Protein AF-A0A6G3X4V1-F1 (afdb_monomer_lite)

Structure (mmCIF, N/CA/C/O backbone):
data_AF-A0A6G3X4V1-F1
#
_entry.id   AF-A0A6G3X4V1-F1
#
loop_
_atom_site.group_PDB
_atom_site.id
_atom_site.type_symbol
_atom_site.label_atom_id
_atom_site.label_alt_id
_atom_site.label_comp_id
_atom_site.label_asym_id
_atom_site.label_entity_id
_atom_site.label_seq_id
_atom_site.pdbx_PDB_ins_code
_atom_site.Cartn_x
_atom_site.Cartn_y
_atom_site.Cartn_z
_atom_site.occupancy
_atom_site.B_iso_or_equiv
_atom_site.auth_seq_id
_atom_site.auth_comp_id
_atom_site.auth_asym_id
_atom_site.auth_atom_id
_atom_site.pdbx_PDB_model_num
ATOM 1 N N . MET A 1 1 ? 7.401 -25.344 -17.480 1.00 63.03 1 MET A N 1
ATOM 2 C CA . MET A 1 1 ? 6.539 -25.273 -16.276 1.00 63.03 1 MET A CA 1
ATOM 3 C C . MET A 1 1 ? 5.993 -23.855 -16.184 1.00 63.03 1 MET A C 1
ATOM 5 O O . MET A 1 1 ? 6.786 -22.932 -16.290 1.00 63.03 1 MET A O 1
ATOM 9 N N . ASN A 1 2 ? 4.675 -23.661 -16.073 1.00 84.12 2 ASN A N 1
ATOM 10 C CA . ASN A 1 2 ? 4.086 -22.316 -16.007 1.00 84.12 2 ASN A CA 1
ATOM 11 C C . ASN A 1 2 ? 4.426 -21.654 -14.664 1.00 84.12 2 ASN A C 1
ATOM 13 O O . ASN A 1 2 ? 3.832 -21.997 -13.643 1.00 84.12 2 ASN A O 1
ATOM 17 N N . ALA A 1 3 ? 5.361 -20.699 -14.674 1.00 87.19 3 ALA A N 1
ATOM 18 C CA . ALA A 1 3 ? 5.811 -19.966 -13.485 1.00 87.19 3 ALA A CA 1
ATOM 19 C C . ALA A 1 3 ? 4.684 -19.180 -12.782 1.00 87.19 3 ALA A C 1
ATOM 21 O O . ALA A 1 3 ? 4.796 -18.851 -11.607 1.00 87.19 3 ALA A O 1
ATOM 22 N N . TYR A 1 4 ? 3.570 -18.935 -13.474 1.00 92.94 4 TYR A N 1
ATOM 23 C CA . TYR A 1 4 ? 2.396 -18.257 -12.925 1.00 92.94 4 TYR A CA 1
ATOM 24 C C . TYR A 1 4 ? 1.551 -19.133 -11.993 1.00 92.94 4 TYR A C 1
ATOM 26 O O . TYR A 1 4 ? 0.904 -18.609 -11.089 1.00 92.94 4 TYR A O 1
ATOM 34 N N . ALA A 1 5 ? 1.561 -20.461 -12.168 1.00 93.94 5 ALA A N 1
ATOM 35 C CA . ALA A 1 5 ? 0.729 -21.347 -11.355 1.00 93.94 5 ALA A CA 1
ATOM 36 C C . ALA A 1 5 ? 1.117 -21.317 -9.858 1.00 93.94 5 ALA A C 1
ATOM 38 O O . ALA A 1 5 ? 0.223 -21.112 -9.037 1.00 93.94 5 ALA A O 1
ATOM 39 N N . PRO A 1 6 ? 2.408 -21.412 -9.467 1.00 94.69 6 PRO A N 1
ATOM 40 C CA . PRO A 1 6 ? 2.812 -21.257 -8.066 1.00 94.69 6 PRO A CA 1
ATOM 41 C C . PRO A 1 6 ? 2.453 -19.892 -7.462 1.00 94.69 6 PRO A C 1
ATOM 43 O O . PRO A 1 6 ? 2.051 -19.830 -6.304 1.00 94.69 6 PRO A O 1
ATOM 46 N N . ILE A 1 7 ? 2.554 -18.809 -8.242 1.00 94.88 7 ILE A N 1
ATOM 47 C CA . ILE A 1 7 ? 2.246 -17.442 -7.785 1.00 94.88 7 ILE A CA 1
ATOM 48 C C . ILE A 1 7 ? 0.764 -17.326 -7.416 1.00 94.88 7 ILE A C 1
ATOM 50 O O . ILE A 1 7 ? 0.427 -16.847 -6.334 1.00 94.88 7 ILE A O 1
ATOM 54 N N . LEU A 1 8 ? -0.122 -17.812 -8.290 1.00 95.69 8 LEU A N 1
ATOM 55 C CA . LEU A 1 8 ? -1.564 -17.790 -8.045 1.00 95.69 8 LEU A CA 1
ATOM 56 C C . LEU A 1 8 ? -1.952 -18.667 -6.852 1.00 95.69 8 LEU A C 1
ATOM 58 O O . LEU A 1 8 ? -2.761 -18.250 -6.027 1.00 95.69 8 LEU A O 1
ATOM 62 N N . VAL A 1 9 ? -1.350 -19.855 -6.733 1.00 96.50 9 VAL A N 1
ATOM 63 C CA . VAL A 1 9 ? -1.591 -20.758 -5.598 1.00 96.50 9 VAL A CA 1
ATOM 64 C C . VAL A 1 9 ? -1.164 -20.106 -4.284 1.00 96.50 9 VAL A C 1
ATOM 66 O O . VAL A 1 9 ? -1.919 -20.149 -3.314 1.00 96.50 9 VAL A O 1
ATOM 69 N N . LEU A 1 10 ? 0.001 -19.455 -4.245 1.00 96.81 10 LEU A N 1
ATOM 70 C CA . LEU A 1 10 ? 0.480 -18.773 -3.044 1.00 96.81 10 LEU A CA 1
ATOM 71 C C . LEU A 1 10 ? -0.415 -17.583 -2.670 1.00 96.81 10 LEU A C 1
ATOM 73 O O . LEU A 1 10 ? -0.768 -17.427 -1.501 1.00 96.81 10 LEU A O 1
ATOM 77 N N . GLY A 1 11 ? -0.831 -16.783 -3.657 1.00 97.25 11 GLY A N 1
ATOM 78 C CA . GLY A 1 11 ? -1.772 -15.681 -3.447 1.00 97.25 11 GLY A CA 1
ATOM 79 C C . GLY A 1 11 ? -3.119 -16.162 -2.900 1.00 97.25 11 GLY A C 1
ATOM 80 O O . GLY A 1 11 ? -3.631 -15.598 -1.933 1.00 97.25 11 GLY A O 1
ATOM 81 N N . ALA A 1 12 ? -3.657 -17.251 -3.457 1.00 97.81 12 ALA A N 1
ATOM 82 C CA . ALA A 1 12 ? -4.902 -17.858 -2.996 1.00 97.81 12 ALA A CA 1
ATOM 83 C C . ALA A 1 12 ? -4.782 -18.429 -1.575 1.00 97.81 12 ALA A C 1
ATOM 85 O O . ALA A 1 12 ? -5.678 -18.224 -0.759 1.00 97.81 12 ALA A O 1
ATOM 86 N N . LEU A 1 13 ? -3.670 -19.098 -1.253 1.00 98.31 13 LEU A N 1
ATOM 87 C CA . LEU A 1 13 ? -3.402 -19.601 0.096 1.00 98.31 13 LEU A CA 1
ATOM 88 C C . LEU A 1 13 ? -3.289 -18.460 1.113 1.00 98.31 13 LEU A C 1
ATOM 90 O O . LEU A 1 13 ? -3.891 -18.545 2.182 1.00 98.31 13 LEU A O 1
ATOM 94 N N . GLY A 1 14 ? -2.573 -17.382 0.780 1.00 98.25 14 GLY A N 1
ATOM 95 C CA . GLY A 1 14 ? -2.434 -16.211 1.648 1.00 98.25 14 GLY A CA 1
ATOM 96 C C . GLY A 1 14 ? -3.768 -15.506 1.902 1.00 98.25 14 GLY A C 1
ATOM 97 O O . GLY A 1 14 ? -4.129 -15.252 3.053 1.00 98.25 14 GLY A O 1
ATOM 98 N N . ALA A 1 15 ? -4.542 -15.256 0.843 1.00 98.19 15 ALA A N 1
ATOM 99 C CA . ALA A 1 15 ? -5.879 -14.6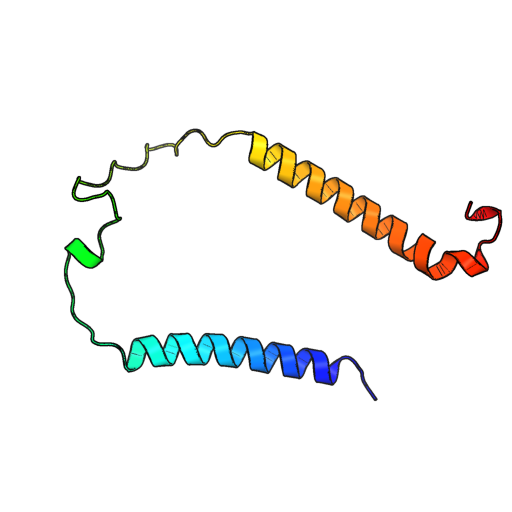76 0.959 1.00 98.19 15 ALA A CA 1
ATOM 100 C C . ALA A 1 15 ? -6.826 -15.594 1.749 1.00 98.19 15 ALA A C 1
ATOM 102 O O . ALA A 1 15 ? -7.528 -15.137 2.653 1.00 98.19 15 ALA A O 1
ATOM 103 N N . GLY A 1 16 ? -6.802 -16.897 1.458 1.00 98.31 16 GLY A N 1
ATOM 104 C CA . GLY A 1 16 ? -7.588 -17.905 2.163 1.00 98.31 16 GLY A CA 1
ATOM 105 C C . GLY A 1 16 ? -7.257 -17.955 3.653 1.00 98.31 16 GLY A C 1
ATOM 106 O O . GLY A 1 16 ? -8.168 -17.957 4.476 1.00 98.31 16 GLY A O 1
ATOM 107 N N . PHE A 1 17 ? -5.974 -17.911 4.013 1.00 98.19 17 PHE A N 1
ATOM 108 C CA . PHE A 1 17 ? -5.524 -17.871 5.403 1.00 98.19 17 PHE A CA 1
ATOM 109 C C . PHE A 1 17 ? -6.000 -16.609 6.135 1.00 98.19 17 PHE A C 1
ATOM 111 O O . PHE A 1 17 ? -6.485 -16.708 7.264 1.00 98.19 17 PHE A O 1
ATOM 118 N N . ALA A 1 18 ? -5.913 -15.435 5.500 1.00 98.12 18 ALA A N 1
ATOM 119 C CA . ALA A 1 18 ? -6.382 -14.180 6.086 1.00 98.12 18 ALA A CA 1
ATOM 120 C C . ALA A 1 18 ? -7.900 -14.199 6.331 1.00 98.12 18 ALA A C 1
ATOM 122 O O . ALA A 1 18 ? -8.353 -13.910 7.441 1.00 98.12 18 ALA A O 1
ATOM 123 N N . ILE A 1 19 ? -8.682 -14.611 5.326 1.00 98.12 19 ILE A N 1
ATOM 124 C CA . ILE A 1 19 ? -10.143 -14.722 5.433 1.00 98.12 19 ILE A CA 1
ATOM 125 C C . ILE A 1 19 ? -10.519 -15.743 6.508 1.00 98.12 19 ILE A C 1
ATOM 127 O O . ILE A 1 19 ? -11.320 -15.439 7.392 1.00 98.12 19 ILE A O 1
ATOM 131 N N . PHE A 1 20 ? -9.915 -16.933 6.471 1.00 97.94 20 PHE A N 1
ATOM 132 C CA . PHE A 1 20 ? -10.167 -17.991 7.446 1.00 97.94 20 PHE A CA 1
ATOM 133 C C . PHE A 1 20 ? -9.875 -17.519 8.871 1.00 97.94 20 PHE A C 1
ATOM 135 O O . PHE A 1 20 ? -10.697 -17.719 9.762 1.00 97.94 20 PHE A O 1
ATOM 142 N N . SER A 1 21 ? -8.750 -16.837 9.083 1.00 97.25 21 SER A N 1
ATOM 143 C CA . SER A 1 21 ? -8.354 -16.334 10.400 1.00 97.25 21 SER A CA 1
ATOM 144 C C . SER A 1 21 ? -9.356 -15.319 10.953 1.00 97.25 21 SER A C 1
ATOM 146 O O . SER A 1 21 ? -9.761 -15.429 12.111 1.00 97.25 21 SER A O 1
ATOM 148 N N . VAL A 1 22 ? -9.812 -14.367 10.129 1.00 96.88 22 VAL A N 1
ATOM 149 C CA . VAL A 1 22 ? -10.827 -13.380 10.538 1.00 96.88 22 VAL A CA 1
ATOM 150 C C . VAL A 1 22 ? -12.162 -14.066 10.839 1.00 96.88 22 VAL A C 1
ATOM 152 O O . VAL A 1 22 ? -12.753 -13.823 11.892 1.00 96.88 22 VAL A O 1
ATOM 155 N N . VAL A 1 23 ? -12.621 -14.968 9.966 1.00 97.19 23 VAL A N 1
ATOM 156 C CA . VAL A 1 23 ? -13.883 -15.701 10.162 1.00 97.19 23 VAL A CA 1
ATOM 157 C C . VAL A 1 23 ? -13.831 -16.527 11.447 1.00 97.19 23 VAL A C 1
ATOM 159 O O . VAL A 1 23 ? -14.705 -16.386 12.302 1.00 97.19 23 VAL A O 1
ATOM 162 N N . MET A 1 24 ? -12.778 -17.317 11.648 1.00 97.06 24 MET A N 1
ATOM 163 C CA . MET A 1 24 ? -12.619 -18.133 12.852 1.00 97.06 24 MET A CA 1
ATOM 164 C C . MET A 1 24 ? -12.540 -17.288 14.125 1.00 97.06 24 MET A C 1
ATOM 166 O O . MET A 1 24 ? -13.178 -17.639 15.120 1.00 97.06 24 MET A O 1
ATOM 170 N N . ALA A 1 25 ? -11.843 -16.148 14.093 1.00 94.69 25 ALA A N 1
ATOM 171 C CA . ALA A 1 25 ? -11.795 -15.222 15.222 1.00 94.69 25 ALA A CA 1
ATOM 172 C C . ALA A 1 25 ? -13.192 -14.690 15.590 1.00 94.69 25 ALA A C 1
ATOM 174 O O . ALA A 1 25 ? -13.535 -14.623 16.772 1.00 94.69 25 ALA A O 1
ATOM 175 N N . THR A 1 26 ? -14.032 -14.372 14.599 1.00 91.94 26 THR A N 1
ATOM 176 C CA . THR A 1 26 ? -15.412 -13.907 14.846 1.00 91.94 26 THR A CA 1
ATOM 177 C C . THR A 1 26 ? -16.369 -15.012 15.314 1.00 91.94 26 THR A C 1
ATOM 179 O O . THR A 1 26 ? -17.348 -14.716 16.007 1.00 91.94 26 THR A O 1
ATOM 182 N N . LEU A 1 27 ? -16.102 -16.275 14.960 1.00 94.75 27 LEU A N 1
ATOM 183 C CA . LEU A 1 27 ? -16.912 -17.430 15.364 1.00 94.75 27 LEU A CA 1
ATOM 184 C C . LEU A 1 27 ? -16.580 -17.912 16.782 1.00 94.75 27 LEU A C 1
ATOM 186 O O . LEU A 1 27 ? -17.497 -18.186 17.553 1.00 94.75 27 LEU A O 1
ATOM 190 N N . ILE A 1 28 ? -15.291 -18.002 17.125 1.00 96.06 28 ILE A N 1
ATOM 191 C CA . ILE A 1 28 ? -14.820 -18.50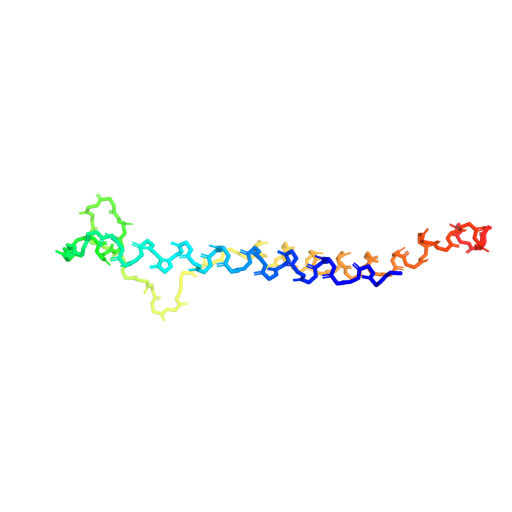5 18.428 1.00 96.06 28 ILE A CA 1
ATOM 192 C C . ILE A 1 28 ? -14.819 -17.396 19.496 1.00 96.06 28 ILE A C 1
ATOM 194 O O . ILE A 1 28 ? -14.954 -17.675 20.688 1.00 96.06 28 ILE A O 1
ATOM 198 N N . GLY A 1 29 ? -14.672 -16.130 19.093 1.00 90.62 29 GLY A N 1
ATOM 199 C CA . GLY A 1 29 ? -14.544 -15.000 20.011 1.00 90.62 29 GLY A CA 1
ATOM 200 C C . GLY A 1 29 ? -15.777 -14.769 20.908 1.00 90.62 29 GLY A C 1
ATOM 201 O O . GLY A 1 29 ? -16.919 -14.909 20.459 1.00 90.62 29 GLY A O 1
ATOM 202 N N . PRO A 1 30 ? -15.588 -14.358 22.180 1.00 90.06 30 PRO A N 1
ATOM 203 C CA . PRO A 1 30 ? -16.692 -14.097 23.098 1.00 90.06 30 PRO A CA 1
ATOM 204 C C . PRO A 1 30 ? -17.508 -12.873 22.662 1.00 90.06 30 PRO A C 1
ATOM 206 O O . PRO A 1 30 ? -17.020 -11.741 22.643 1.00 90.06 30 PRO A O 1
ATOM 209 N N . LYS A 1 31 ? -18.798 -13.078 22.393 1.00 85.12 31 LYS A N 1
ATOM 210 C CA . LYS A 1 31 ? -19.731 -12.017 21.986 1.00 85.12 31 LYS A CA 1
ATOM 211 C C . LYS A 1 31 ? -20.314 -11.303 23.209 1.00 85.12 31 LYS A C 1
ATOM 213 O O . LYS A 1 31 ? -21.431 -11.583 23.631 1.00 85.12 31 LYS A O 1
ATOM 218 N N . ARG A 1 32 ? -19.542 -10.394 23.815 1.00 87.56 32 ARG A N 1
ATOM 219 C CA . ARG A 1 32 ? -20.002 -9.548 24.936 1.00 87.56 32 ARG A CA 1
ATOM 220 C C . ARG A 1 32 ? -20.231 -8.117 24.467 1.00 87.56 32 ARG A C 1
ATOM 222 O O . ARG A 1 32 ? -19.278 -7.340 24.381 1.00 87.56 32 ARG A O 1
ATOM 229 N N . TYR A 1 33 ? -21.490 -7.791 24.187 1.00 86.94 33 TYR A N 1
ATOM 230 C CA . TYR A 1 33 ? -21.899 -6.431 23.852 1.00 86.94 33 TYR A CA 1
ATOM 231 C C . TYR A 1 33 ? -21.628 -5.480 25.025 1.00 86.94 33 TYR A C 1
ATOM 233 O O . TYR A 1 33 ? -21.961 -5.775 26.171 1.00 86.94 33 TYR A O 1
ATOM 241 N N . ASN A 1 34 ? -21.019 -4.337 24.727 1.00 88.88 34 ASN A N 1
ATOM 242 C CA . ASN A 1 34 ? -20.897 -3.206 25.635 1.00 88.88 34 ASN A CA 1
ATOM 243 C C . ASN A 1 34 ? -20.890 -1.945 24.770 1.00 88.88 34 ASN A C 1
ATOM 245 O O . ASN A 1 34 ? -20.056 -1.836 23.872 1.00 88.88 34 ASN A O 1
ATOM 249 N N . ARG A 1 35 ? -21.803 -1.010 25.040 1.00 86.12 35 ARG A N 1
ATOM 250 C CA . ARG A 1 35 ? -21.922 0.249 24.298 1.00 86.12 35 ARG A CA 1
ATOM 251 C C . ARG A 1 35 ? -20.590 1.008 24.242 1.00 86.12 35 ARG A C 1
ATOM 253 O O . ARG A 1 35 ? -20.155 1.359 23.155 1.00 86.12 35 ARG A O 1
ATOM 260 N N . ALA A 1 36 ? -19.882 1.115 25.366 1.00 85.31 36 ALA A N 1
ATOM 261 C CA . ALA A 1 36 ? -18.588 1.795 25.435 1.00 85.31 36 ALA A CA 1
ATOM 262 C C . ALA A 1 36 ? -17.477 1.095 24.623 1.00 85.31 36 ALA A C 1
ATOM 264 O O . ALA A 1 36 ? -16.508 1.732 24.236 1.00 85.31 36 ALA A O 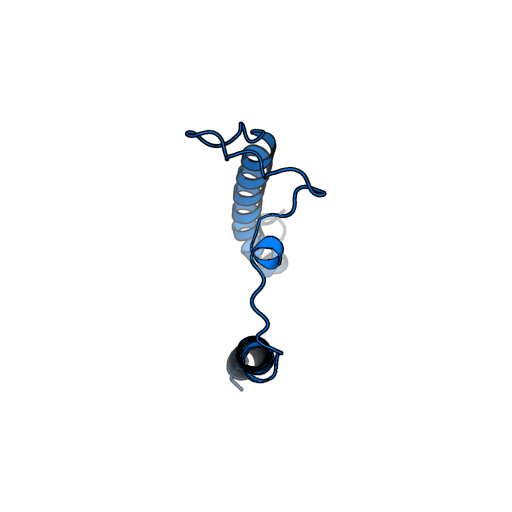1
ATOM 265 N N . LYS A 1 37 ? -17.596 -0.214 24.335 1.00 84.50 37 LYS A N 1
ATOM 266 C CA . LYS A 1 37 ? -16.638 -0.927 23.461 1.00 84.50 37 LYS A CA 1
ATOM 267 C C . LYS A 1 37 ? -16.832 -0.615 21.976 1.00 84.50 37 LYS A C 1
ATOM 269 O O . LYS A 1 37 ? -15.950 -0.933 21.186 1.00 84.50 37 LYS A O 1
ATOM 274 N N . LEU A 1 38 ? -18.004 -0.107 21.599 1.00 88.38 38 LEU A N 1
ATOM 275 C CA . LEU A 1 38 ? -18.369 0.193 20.214 1.00 88.38 38 LEU A CA 1
ATOM 276 C C . LEU A 1 38 ? -18.270 1.690 19.898 1.00 88.38 38 LEU A C 1
ATOM 278 O O . LEU A 1 38 ? -18.389 2.072 18.737 1.00 88.38 38 LEU A O 1
ATOM 282 N N . GLU A 1 39 ? -18.079 2.526 20.917 1.00 87.25 39 GLU A N 1
ATOM 283 C CA . GLU A 1 39 ? -17.844 3.959 20.765 1.00 87.25 39 GLU A CA 1
ATOM 284 C C . GLU A 1 39 ? -16.397 4.217 20.312 1.00 87.25 39 GLU A C 1
ATOM 286 O O . GLU A 1 39 ? -15.481 3.442 20.601 1.00 87.25 39 GLU A O 1
ATOM 291 N N . ALA A 1 40 ? -16.190 5.301 19.557 1.00 87.00 40 ALA A N 1
ATOM 292 C CA . ALA A 1 40 ? -14.856 5.710 19.138 1.00 87.00 40 ALA A CA 1
ATOM 293 C C . ALA A 1 40 ? -14.004 6.067 20.365 1.00 87.00 40 ALA A C 1
ATOM 295 O O . ALA A 1 40 ? -14.490 6.641 21.338 1.00 87.00 40 ALA A O 1
ATOM 296 N N . TYR A 1 41 ? -12.725 5.710 20.322 1.00 85.00 41 TYR A N 1
ATOM 297 C CA . TYR A 1 41 ? -11.818 5.973 21.429 1.00 85.00 41 TYR A CA 1
ATOM 298 C C . TYR A 1 41 ? -11.435 7.457 21.483 1.00 85.00 41 TYR A C 1
ATOM 300 O O . TYR A 1 41 ? -10.765 7.938 20.577 1.00 85.00 41 TYR A O 1
ATOM 308 N N . GLU A 1 42 ? -11.791 8.135 22.576 1.00 86.75 42 GLU A N 1
ATOM 309 C CA . GLU A 1 42 ? -11.425 9.537 22.847 1.00 86.75 42 GLU A CA 1
ATOM 310 C C . GLU A 1 42 ? -11.016 9.726 24.328 1.00 86.75 42 GLU A C 1
ATOM 312 O O . GLU A 1 42 ? -11.459 10.638 25.020 1.00 86.75 42 GLU A O 1
ATOM 317 N N . CYS A 1 43 ? -10.211 8.800 24.873 1.00 84.94 43 CYS A N 1
ATOM 318 C CA . CYS A 1 43 ? -9.677 8.861 26.249 1.00 84.94 43 CYS A CA 1
ATOM 319 C C . CYS A 1 43 ? -10.729 9.102 27.365 1.00 84.94 43 CYS A C 1
ATOM 321 O O . CYS A 1 43 ? -10.408 9.680 28.402 1.00 84.94 43 CYS A O 1
ATOM 323 N N . GLY A 1 44 ? -11.975 8.652 27.176 1.00 82.75 44 GLY A N 1
ATOM 324 C CA . GLY A 1 44 ? -13.067 8.812 28.150 1.00 82.75 44 GLY A CA 1
ATOM 325 C C . GLY A 1 44 ? -13.890 10.099 28.007 1.00 82.75 44 GLY A C 1
ATOM 326 O O . GLY A 1 44 ? -14.809 10.307 28.796 1.00 82.75 44 GLY A O 1
ATOM 327 N N . ILE A 1 45 ? -13.587 10.937 27.014 1.00 80.88 45 ILE A N 1
ATOM 328 C CA . ILE A 1 45 ? -14.418 12.074 26.599 1.00 80.88 45 ILE A CA 1
ATOM 329 C C . ILE A 1 45 ? -15.395 11.584 25.519 1.00 80.88 45 ILE A C 1
ATOM 331 O O . ILE A 1 45 ? -15.110 10.616 24.814 1.00 80.88 45 ILE A O 1
ATOM 335 N N . GLU A 1 46 ? -16.563 12.215 25.390 1.00 81.88 46 GLU A N 1
ATOM 336 C CA . GLU A 1 46 ? -17.450 11.918 24.263 1.00 81.88 46 GLU A CA 1
ATOM 337 C C . GLU A 1 46 ? -16.757 12.284 22.936 1.00 81.88 46 GLU A C 1
ATOM 339 O O . GLU A 1 46 ? -16.234 13.398 22.816 1.00 81.88 46 GLU A O 1
ATOM 344 N N . PRO A 1 47 ? -16.733 11.378 21.938 1.00 77.00 47 PRO A N 1
ATOM 345 C CA . PRO A 1 47 ? -16.071 11.635 20.666 1.00 77.00 47 PRO A CA 1
ATOM 346 C C . PRO A 1 47 ? -16.587 12.919 20.025 1.00 77.00 47 PRO A C 1
ATOM 348 O O . PRO A 1 47 ? -17.794 13.098 19.843 1.00 77.00 47 PRO A O 1
ATOM 351 N N . THR A 1 48 ? -15.665 13.809 19.653 1.00 74.19 48 THR A N 1
ATOM 352 C CA . THR A 1 48 ? -16.041 15.042 18.959 1.00 74.19 48 THR A CA 1
ATOM 353 C C . THR A 1 48 ? -16.701 14.659 17.631 1.00 74.19 48 THR A C 1
ATOM 355 O O . THR A 1 48 ? -16.083 13.933 16.845 1.00 74.19 48 THR A O 1
ATOM 358 N N . PRO A 1 49 ? -17.935 15.116 17.344 1.00 72.75 49 PRO A N 1
ATOM 359 C CA . PRO A 1 49 ? -18.578 14.807 16.079 1.00 72.75 49 PRO A CA 1
ATOM 360 C C . PRO A 1 49 ? -17.701 15.320 14.938 1.00 72.75 49 PRO A C 1
ATOM 362 O O . PRO A 1 49 ? -17.258 16.472 14.945 1.00 72.75 49 PRO A O 1
ATOM 365 N N . THR A 1 50 ? -17.438 14.459 13.952 1.00 71.62 50 THR A N 1
ATOM 366 C CA . THR A 1 50 ? -16.728 14.865 12.738 1.00 71.62 50 THR A CA 1
ATOM 367 C C . THR A 1 50 ? -17.429 16.091 12.152 1.00 71.62 50 THR A C 1
ATOM 369 O O . THR A 1 50 ? -18.646 16.032 11.947 1.00 71.62 50 THR A O 1
ATOM 372 N N . PRO A 1 51 ? -16.706 17.197 11.882 1.00 72.50 51 PRO A N 1
ATOM 373 C CA . PRO A 1 51 ? -17.298 18.389 11.291 1.00 72.50 51 PRO A CA 1
ATOM 374 C C . PRO A 1 51 ? -18.093 18.011 10.040 1.00 72.50 51 PRO A C 1
ATOM 376 O O . PRO A 1 51 ? -17.625 17.191 9.252 1.00 72.50 51 PRO A O 1
ATOM 379 N N . ALA A 1 52 ? -19.260 18.626 9.829 1.00 67.75 52 ALA A N 1
ATOM 380 C CA . ALA A 1 52 ? -20.195 18.279 8.749 1.00 67.75 52 ALA A CA 1
ATOM 381 C C . ALA A 1 52 ? -19.622 18.395 7.313 1.00 67.75 52 ALA A C 1
ATOM 383 O O . ALA A 1 52 ? -20.300 18.038 6.356 1.00 67.75 52 ALA A O 1
ATOM 384 N N . GLY A 1 53 ? -18.380 18.870 7.153 1.00 69.94 53 GLY A N 1
ATOM 385 C CA . GLY A 1 53 ? -17.635 18.914 5.888 1.00 69.94 53 GLY A CA 1
ATOM 386 C C . GLY A 1 53 ? -16.279 18.194 5.910 1.00 69.94 53 GLY A C 1
ATOM 387 O O . GLY A 1 53 ? -15.481 18.403 5.001 1.00 69.94 53 GLY A O 1
ATOM 388 N N . GLY A 1 54 ? -15.995 17.383 6.936 1.00 70.75 54 GLY A N 1
ATOM 389 C CA . GLY A 1 54 ? -14.673 16.802 7.173 1.00 70.75 54 GLY A CA 1
ATOM 390 C C . GLY A 1 54 ? -13.672 17.828 7.718 1.00 70.75 54 GLY A C 1
ATOM 391 O O . GLY A 1 54 ? -13.752 19.028 7.453 1.00 70.75 54 GLY A O 1
ATOM 392 N N . GLY A 1 55 ? -12.728 17.374 8.542 1.00 74.19 55 GLY A N 1
ATOM 393 C CA . GLY A 1 55 ? -11.622 18.223 8.987 1.00 74.19 55 GLY A CA 1
ATOM 394 C C . GLY A 1 55 ? -10.759 18.686 7.807 1.00 74.19 55 GLY A C 1
ATOM 395 O O . GLY A 1 55 ? -10.728 18.054 6.751 1.00 74.19 55 GLY A O 1
ATOM 396 N N . ARG A 1 56 ? -10.015 19.785 7.978 1.00 80.06 56 ARG A N 1
ATOM 397 C CA . ARG A 1 56 ? -9.014 20.202 6.985 1.00 80.06 56 ARG A CA 1
ATOM 398 C C . ARG A 1 56 ? -7.865 19.196 6.984 1.00 80.06 56 ARG A C 1
ATOM 400 O O . ARG A 1 56 ? -7.051 19.192 7.905 1.00 80.06 56 ARG A O 1
ATOM 407 N N . PHE A 1 57 ? -7.778 18.371 5.947 1.00 83.81 57 PHE A N 1
ATOM 408 C CA . PHE A 1 57 ? -6.619 17.512 5.738 1.00 83.81 57 PHE A CA 1
ATOM 409 C C . PHE A 1 57 ? -5.482 18.313 5.085 1.00 83.81 57 PHE A C 1
ATOM 411 O O . PHE A 1 57 ? -5.711 19.013 4.097 1.00 83.81 57 PHE A O 1
ATOM 418 N N . PRO A 1 58 ? -4.250 18.244 5.615 1.00 90.50 58 PRO A N 1
ATOM 419 C CA . PRO A 1 58 ? -3.106 18.916 5.009 1.00 90.50 58 PRO A CA 1
ATOM 420 C C . PRO A 1 58 ? -2.853 18.464 3.561 1.00 90.50 58 PRO A C 1
ATOM 422 O O . PRO A 1 58 ? -2.745 17.269 3.292 1.00 90.50 58 PRO A O 1
ATOM 425 N N . ILE A 1 59 ? -2.641 19.415 2.643 1.00 92.38 59 ILE A N 1
ATOM 426 C CA . ILE A 1 59 ? -2.391 19.133 1.213 1.00 92.38 59 ILE A CA 1
ATOM 427 C C . ILE A 1 59 ? -1.097 18.345 0.949 1.00 92.38 59 ILE A C 1
ATOM 429 O O . ILE A 1 59 ? -0.928 17.756 -0.114 1.00 92.38 59 ILE A O 1
ATOM 433 N N . LYS A 1 60 ? -0.183 18.285 1.925 1.00 94.50 60 LYS A N 1
ATOM 434 C CA . LYS A 1 60 ? 1.090 17.555 1.812 1.00 94.50 60 LYS A CA 1
ATOM 435 C C . LYS A 1 60 ? 0.907 16.094 1.383 1.00 94.50 60 LYS A C 1
ATOM 437 O O . LYS A 1 60 ? 1.693 15.615 0.582 1.00 94.50 60 LYS A O 1
ATOM 442 N N . TYR A 1 61 ? -0.157 15.420 1.833 1.00 94.38 61 TYR A N 1
ATOM 443 C CA . TYR A 1 61 ? -0.436 14.034 1.438 1.00 94.38 61 TYR A CA 1
ATOM 444 C C . TYR A 1 61 ? -0.781 13.908 -0.050 1.00 94.38 61 TYR A C 1
ATOM 446 O O . TYR A 1 61 ? -0.365 12.952 -0.696 1.00 94.38 61 TYR A O 1
ATOM 454 N N . TYR A 1 62 ? -1.485 14.899 -0.605 1.00 94.88 62 TYR A N 1
ATOM 455 C CA . TYR A 1 62 ? -1.783 14.962 -2.033 1.00 94.88 62 TYR A CA 1
ATOM 456 C C . TYR A 1 62 ? -0.514 15.184 -2.855 1.00 94.88 62 TYR A C 1
ATOM 458 O O . TYR A 1 62 ? -0.294 14.475 -3.830 1.00 94.88 62 TYR A O 1
ATOM 466 N N . LEU A 1 63 ? 0.348 16.120 -2.441 1.00 96.81 63 LEU A N 1
ATOM 467 C CA . LEU A 1 63 ? 1.613 16.373 -3.137 1.00 96.81 63 LEU A CA 1
ATOM 468 C C . LEU A 1 63 ? 2.513 15.131 -3.134 1.00 96.81 63 LEU A C 1
ATOM 470 O 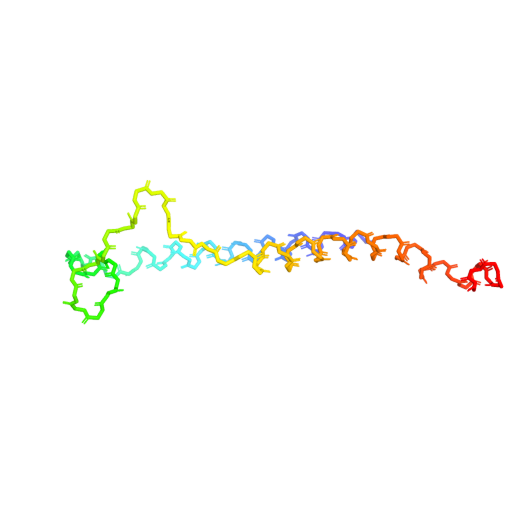O . LEU A 1 63 ? 3.074 14.790 -4.170 1.00 96.81 63 LEU A O 1
ATOM 474 N N . THR A 1 64 ? 2.600 14.420 -2.004 1.00 96.69 64 THR A N 1
ATOM 475 C CA . THR A 1 64 ? 3.348 13.158 -1.918 1.00 96.69 64 THR A CA 1
ATOM 476 C C . THR A 1 64 ? 2.756 12.079 -2.827 1.00 96.69 64 THR A C 1
ATOM 478 O O . THR A 1 64 ? 3.508 11.424 -3.541 1.00 96.69 64 THR A O 1
ATOM 481 N N . ALA A 1 65 ? 1.431 11.906 -2.844 1.00 97.56 65 ALA A N 1
ATOM 482 C CA . ALA A 1 65 ? 0.779 10.913 -3.697 1.00 97.56 65 ALA A CA 1
ATOM 483 C C . ALA A 1 65 ? 0.928 11.237 -5.192 1.00 97.56 65 ALA A C 1
ATOM 485 O O . ALA A 1 65 ? 1.235 10.351 -5.982 1.00 97.56 65 ALA A O 1
ATOM 486 N N . MET A 1 66 ? 0.765 12.507 -5.575 1.00 97.56 66 MET A N 1
ATOM 487 C CA . MET A 1 66 ? 0.950 12.959 -6.955 1.00 97.56 66 MET A CA 1
ATOM 488 C C . MET A 1 66 ? 2.387 12.716 -7.423 1.00 97.56 66 MET A C 1
ATOM 490 O O . MET A 1 66 ? 2.598 12.160 -8.495 1.00 97.56 66 MET A O 1
ATOM 494 N N . LEU A 1 67 ? 3.373 13.080 -6.598 1.00 97.81 67 LEU A N 1
ATOM 495 C CA . LEU A 1 67 ? 4.782 12.857 -6.909 1.00 97.81 67 LEU A CA 1
ATOM 496 C C . LEU A 1 67 ? 5.110 11.361 -7.032 1.00 97.81 67 LEU A C 1
ATOM 498 O O . LEU A 1 67 ? 5.824 10.974 -7.950 1.00 97.81 67 LEU A O 1
ATOM 502 N N . PHE A 1 68 ? 4.556 10.520 -6.151 1.00 97.88 68 PHE A N 1
ATOM 503 C CA . PHE A 1 68 ? 4.696 9.065 -6.243 1.00 97.88 68 PHE A CA 1
ATOM 504 C C . PHE A 1 68 ? 4.143 8.519 -7.564 1.00 97.88 68 PHE A C 1
ATOM 506 O O . PHE A 1 68 ? 4.825 7.742 -8.216 1.00 97.88 68 PHE A O 1
ATOM 513 N N . ILE A 1 69 ? 2.955 8.962 -7.990 1.00 97.81 69 ILE A N 1
ATOM 514 C CA . ILE A 1 69 ? 2.350 8.530 -9.261 1.00 97.81 69 ILE A CA 1
ATOM 515 C C . ILE A 1 69 ? 3.226 8.930 -10.453 1.00 97.81 69 ILE A C 1
ATOM 517 O O . ILE A 1 69 ? 3.435 8.123 -11.354 1.00 97.81 69 ILE A O 1
ATOM 521 N N . VAL A 1 70 ? 3.747 10.161 -10.461 1.00 98.19 70 VAL A N 1
ATOM 522 C CA . VAL A 1 70 ? 4.634 10.632 -11.536 1.00 98.19 70 VAL A CA 1
ATOM 523 C C . VAL A 1 70 ? 5.905 9.783 -11.596 1.00 98.19 70 VAL A C 1
ATOM 525 O O . VAL A 1 70 ? 6.237 9.282 -12.667 1.00 98.19 70 VAL A O 1
ATOM 528 N N . PHE A 1 71 ? 6.566 9.544 -10.460 1.00 98.12 71 PHE A N 1
ATOM 529 C CA . PHE A 1 71 ? 7.768 8.706 -10.424 1.00 98.12 71 PHE A CA 1
ATOM 530 C C . PHE A 1 71 ? 7.499 7.240 -10.775 1.00 98.12 71 PHE A C 1
ATOM 532 O O . PHE A 1 71 ? 8.324 6.617 -11.436 1.00 98.12 71 PHE A O 1
ATOM 539 N N . ASP A 1 72 ? 6.361 6.679 -10.368 1.00 97.88 72 ASP A N 1
ATOM 540 C CA . ASP A 1 72 ? 5.987 5.305 -10.719 1.00 97.88 72 ASP A CA 1
ATOM 541 C C . ASP A 1 72 ? 5.807 5.163 -12.241 1.00 97.88 72 ASP A C 1
ATOM 543 O O . ASP A 1 72 ? 6.331 4.238 -12.861 1.00 97.88 72 ASP A O 1
ATOM 547 N N . ILE A 1 73 ? 5.172 6.153 -12.878 1.00 97.38 73 ILE A N 1
ATOM 548 C CA . ILE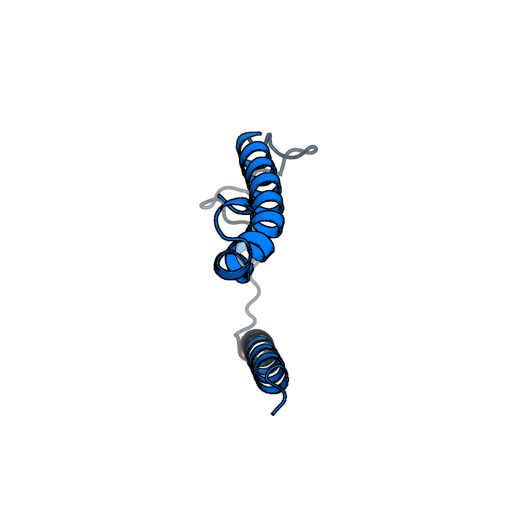 A 1 73 ? 5.047 6.216 -14.340 1.00 97.38 73 ILE A CA 1
ATOM 549 C C . ILE A 1 73 ? 6.422 6.353 -15.013 1.00 97.38 73 ILE A C 1
ATOM 551 O O . ILE A 1 73 ? 6.682 5.669 -16.002 1.00 97.38 73 ILE A O 1
ATOM 555 N N . GLU A 1 74 ? 7.316 7.196 -14.491 1.00 97.62 74 GLU A N 1
ATOM 556 C CA . GLU A 1 74 ? 8.687 7.312 -15.010 1.00 97.62 74 GLU A CA 1
ATOM 557 C C . GLU A 1 74 ? 9.433 5.973 -14.934 1.00 97.62 74 GLU A C 1
ATOM 559 O O . GLU A 1 74 ? 10.054 5.554 -15.913 1.00 97.62 74 GLU A O 1
ATOM 564 N N . ILE A 1 75 ? 9.316 5.247 -13.820 1.00 97.00 75 ILE A N 1
ATOM 565 C CA . ILE A 1 75 ? 9.942 3.931 -13.640 1.00 97.00 75 ILE A CA 1
ATOM 566 C C . ILE A 1 75 ? 9.400 2.906 -14.646 1.00 97.00 75 ILE A C 1
ATOM 568 O O . ILE A 1 75 ? 10.180 2.120 -15.192 1.00 97.00 75 ILE A O 1
ATOM 572 N N . VAL A 1 76 ? 8.101 2.934 -14.961 1.00 96.56 76 VAL A N 1
ATOM 573 C CA . VAL A 1 76 ? 7.518 2.075 -16.008 1.00 96.56 76 VAL A CA 1
ATOM 574 C C . VAL A 1 76 ? 8.203 2.292 -17.364 1.00 96.56 76 VAL A C 1
ATOM 576 O O . VAL A 1 76 ? 8.405 1.321 -18.094 1.00 96.56 76 VAL A O 1
ATOM 579 N N . PHE A 1 77 ? 8.623 3.520 -17.688 1.00 93.94 77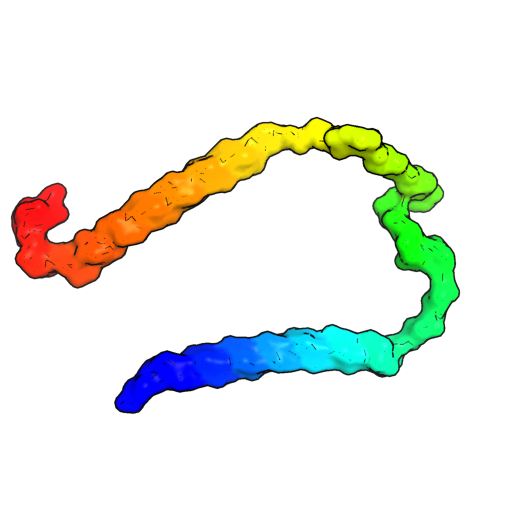 PHE A N 1
ATOM 580 C CA . PHE A 1 77 ? 9.402 3.805 -18.901 1.00 93.94 77 PHE A CA 1
ATOM 581 C C . PHE A 1 77 ? 10.880 3.418 -18.781 1.00 93.94 77 PHE A C 1
ATOM 583 O O . PHE A 1 77 ? 11.485 2.995 -19.769 1.00 93.94 77 PHE A O 1
ATOM 590 N N . LEU A 1 78 ? 11.461 3.517 -17.585 1.00 94.75 78 LEU A N 1
ATOM 591 C CA . LEU A 1 78 ? 12.848 3.122 -17.340 1.00 94.75 78 LEU A CA 1
ATOM 592 C C . LEU A 1 78 ? 13.040 1.597 -17.344 1.00 94.75 78 LEU A C 1
ATOM 594 O O . LEU A 1 78 ? 14.123 1.137 -17.701 1.00 94.75 78 LEU A O 1
ATOM 598 N N . TYR A 1 79 ? 12.026 0.793 -17.002 1.00 94.94 79 TYR A N 1
ATOM 599 C CA . TYR A 1 79 ? 12.158 -0.671 -16.959 1.00 94.94 79 TYR A CA 1
ATOM 600 C C . TYR A 1 79 ? 12.536 -1.306 -18.310 1.00 94.94 79 TYR A C 1
ATOM 602 O O . TYR A 1 79 ? 13.509 -2.063 -18.337 1.00 94.94 79 TYR A O 1
ATOM 610 N N . PRO A 1 80 ? 11.848 -1.028 -19.438 1.00 92.81 80 PRO A N 1
ATOM 611 C CA . PRO A 1 80 ? 12.259 -1.552 -20.739 1.00 92.81 80 PRO A CA 1
ATOM 612 C C . PRO A 1 80 ? 13.674 -1.125 -21.134 1.00 92.81 80 PRO A C 1
ATOM 614 O O . PRO A 1 80 ? 14.438 -1.954 -21.629 1.00 92.81 80 PRO A O 1
ATOM 617 N N . TRP A 1 81 ? 14.035 0.139 -20.880 1.00 92.38 81 TRP A N 1
ATOM 618 C CA . TRP A 1 81 ? 15.388 0.650 -21.116 1.00 92.38 81 TRP A CA 1
ATOM 619 C C . TRP A 1 81 ? 16.425 -0.131 -20.296 1.00 92.38 81 TRP A C 1
ATOM 621 O O . TRP A 1 81 ? 17.393 -0.628 -20.862 1.00 92.38 81 TRP A O 1
ATOM 631 N N . ALA A 1 82 ? 16.176 -0.348 -19.002 1.00 92.06 82 ALA A N 1
ATOM 632 C CA . ALA A 1 82 ? 17.080 -1.077 -18.114 1.00 92.06 82 ALA A CA 1
ATOM 633 C C . ALA A 1 82 ? 17.232 -2.560 -18.498 1.00 92.06 82 ALA A C 1
ATOM 635 O O . ALA A 1 82 ? 18.337 -3.095 -18.463 1.00 92.06 82 ALA A O 1
ATOM 636 N N . VAL A 1 83 ? 16.143 -3.232 -18.889 1.00 93.75 83 VAL A N 1
ATOM 637 C CA . VAL A 1 83 ? 16.170 -4.657 -19.278 1.00 93.75 83 VAL A CA 1
ATOM 638 C C . VAL A 1 83 ? 16.884 -4.876 -20.616 1.00 93.75 83 VAL A C 1
ATOM 640 O O . VAL A 1 83 ? 17.486 -5.927 -20.822 1.00 93.75 83 VAL A O 1
ATOM 643 N N . SER A 1 84 ? 16.820 -3.907 -21.532 1.00 91.44 84 SER A N 1
ATOM 644 C CA . SER A 1 84 ? 17.415 -4.009 -22.875 1.00 91.44 84 SER A CA 1
ATOM 645 C C . SER A 1 84 ? 18.736 -3.252 -23.039 1.00 91.44 84 SER A C 1
ATOM 647 O O . SER A 1 84 ? 19.280 -3.224 -24.144 1.00 91.44 84 SER A O 1
ATOM 649 N N . PHE A 1 85 ? 19.269 -2.671 -21.960 1.00 89.19 85 PHE A N 1
ATOM 650 C CA . PHE A 1 85 ? 20.428 -1.775 -21.974 1.00 89.19 85 PHE A CA 1
ATOM 651 C C . PHE A 1 85 ? 21.640 -2.357 -22.720 1.00 89.19 85 PHE A C 1
ATOM 653 O O . PHE A 1 85 ? 22.224 -1.690 -23.576 1.00 89.19 85 PHE A O 1
ATOM 660 N N . ASP A 1 86 ? 21.947 -3.636 -22.490 1.00 86.00 86 ASP A N 1
ATOM 661 C CA . ASP A 1 86 ? 23.066 -4.338 -23.135 1.00 86.00 86 ASP A CA 1
ATOM 662 C C . ASP A 1 86 ? 22.953 -4.381 -24.670 1.00 86.00 86 ASP A C 1
ATOM 664 O O . ASP A 1 86 ? 23.964 -4.364 -25.371 1.00 86.00 86 ASP A O 1
ATOM 668 N N . ALA A 1 87 ? 21.730 -4.413 -25.212 1.00 87.31 87 ALA A N 1
ATOM 669 C CA . ALA A 1 87 ? 21.481 -4.426 -26.654 1.00 87.31 87 ALA A CA 1
ATOM 670 C C . ALA A 1 87 ? 21.512 -3.021 -27.285 1.00 87.31 87 ALA A C 1
ATOM 672 O O . ALA A 1 87 ? 21.708 -2.898 -28.494 1.00 87.31 87 ALA A O 1
ATOM 673 N N . LEU A 1 88 ? 21.314 -1.967 -26.486 1.00 84.69 88 LEU A N 1
ATOM 674 C CA . LEU A 1 88 ? 21.270 -0.572 -26.939 1.00 84.69 88 LEU A CA 1
ATOM 675 C C . LEU A 1 88 ? 22.671 0.052 -27.077 1.00 84.69 88 LEU A C 1
ATOM 677 O O . LEU A 1 88 ? 22.863 0.961 -27.890 1.00 84.69 88 LEU A O 1
ATOM 681 N N . GLY A 1 89 ? 23.662 -0.434 -26.321 1.00 81.81 89 GLY A N 1
ATOM 682 C CA . GLY A 1 89 ? 25.033 0.082 -26.369 1.00 81.81 89 GLY A CA 1
ATOM 683 C C . GLY A 1 89 ? 25.089 1.600 -26.139 1.00 81.81 89 GLY A C 1
ATOM 684 O O . GLY A 1 89 ? 24.429 2.127 -25.253 1.00 81.81 89 GLY A O 1
ATOM 685 N N . ILE A 1 90 ? 25.849 2.330 -26.964 1.00 81.75 90 ILE A N 1
ATOM 686 C CA . ILE A 1 90 ? 26.023 3.793 -26.834 1.00 81.75 90 ILE A CA 1
ATOM 687 C C . ILE A 1 90 ? 24.726 4.574 -27.114 1.00 81.75 90 ILE A C 1
ATOM 689 O O . ILE A 1 90 ? 24.566 5.674 -26.606 1.00 81.75 90 ILE A O 1
ATOM 693 N N . PHE A 1 91 ? 23.782 4.026 -27.887 1.00 81.69 91 PHE A N 1
ATOM 694 C CA . PHE A 1 91 ? 22.496 4.691 -28.147 1.00 81.69 91 PHE A CA 1
ATOM 695 C C . PHE A 1 91 ? 21.573 4.692 -26.916 1.00 81.69 91 PHE A C 1
ATOM 697 O O . PHE A 1 91 ? 20.643 5.490 -26.842 1.00 81.69 91 PHE A O 1
ATOM 704 N N . GLY A 1 92 ? 21.818 3.792 -25.959 1.00 76.00 92 GLY A N 1
ATOM 705 C CA . GLY A 1 92 ? 21.100 3.741 -24.687 1.00 76.00 92 GLY A CA 1
ATOM 706 C C . GLY A 1 92 ? 21.731 4.577 -23.572 1.00 76.00 92 GLY A C 1
ATOM 707 O O . GLY A 1 92 ? 21.161 4.593 -22.482 1.00 76.00 92 GLY A O 1
ATOM 708 N N . LEU A 1 93 ? 22.886 5.208 -23.818 1.00 75.94 93 LEU A N 1
ATOM 709 C CA . LEU A 1 93 ? 23.615 6.058 -22.870 1.00 75.94 93 LEU A CA 1
ATOM 710 C C . LEU A 1 93 ? 23.176 7.523 -23.001 1.00 75.94 93 LEU A C 1
ATOM 712 O O . LEU A 1 93 ? 23.009 8.169 -21.945 1.00 75.94 93 LEU A O 1
#

Secondary structure (DSSP, 8-state):
--THHHHHHHHHHHHHHHHHHHHHHHHHS-----HHHHSPPSTTSPPPPPPTT-----THHHHHHHHHHHHHHHHHHHHHHHHHHHHHGGGG-

Organism: NCBI:txid2706086

Foldseek 3Di:
DPPVVVVVVVVCVVVVVVVVVVVVCVVPPDPDDDPVVPADDDPPDHDDPAPPVGDDDDCVVVVVVVVVVVVVVVVVVVVVLVVCVVVCPPVSD

InterPro domains:
  IPR000440 NADH:ubiquinone/plastoquinone oxidoreductase, chain 3 [PF00507] (19-92)
  IPR000440 NADH:ubiquinone/plastoquinone oxidoreductase, chain 3 [PTHR11058] (4-92)
  IPR038430 NADH:ubiquinone oxidoreductase, subunit 3 superfamily [G3DSA:1.20.58.1610] (1-93)

pLDDT: mean 89.6, std 8.61, range [63.03, 98.31]

Sequence (93 aa):
MNAYAPILVLGALGAGFAIFSVVMATLIGPKRYNRAKLEAYECGIEPTPTPAGGGRFPIKYYLTAMLFIVFDIEIVFLYPWAVSFDALGIFGL

Radius of gyration: 24.86 Å; chains: 1; bounding box: 48×46×56 Å